Protein AF-A0A8B3H1T7-F1 (afdb_monomer_lite)

Secondary structure (DSSP, 8-state):
-B---B-TTSPBPPPB-------SS---HHHHHHHHHHTTPPPP---S-HHHHHHHTTTTT-TTSPPPPGGG----TT--SGGGTSPPHHHHHHHHHHHHHHHHHHT---HHHHHHHHHHH-HHHHHHHHHS-HHHHHHHHHHHHHHHT-

Structure (mmCIF, N/CA/C/O backbone):
data_AF-A0A8B3H1T7-F1
#
_entry.id   AF-A0A8B3H1T7-F1
#
loop_
_atom_site.group_PDB
_atom_site.id
_atom_site.type_symbol
_atom_site.label_atom_id
_atom_site.label_alt_id
_atom_site.label_comp_id
_atom_site.label_asym_id
_atom_site.label_entity_id
_atom_site.label_seq_id
_atom_site.pdbx_PDB_ins_code
_atom_site.Cartn_x
_atom_site.Cartn_y
_atom_site.Cartn_z
_atom_site.occupancy
_atom_site.B_iso_or_equiv
_atom_site.auth_seq_id
_atom_site.auth_comp_id
_atom_site.auth_asym_id
_atom_site.auth_atom_id
_atom_site.pdbx_PDB_model_num
ATOM 1 N N . MET A 1 1 ? 1.996 -5.441 -20.855 1.00 95.25 1 MET A N 1
ATOM 2 C CA . MET A 1 1 ? 2.335 -4.731 -22.115 1.00 95.25 1 MET A CA 1
ATOM 3 C C . MET A 1 1 ? 1.529 -3.445 -22.139 1.00 95.25 1 MET A C 1
ATOM 5 O O . MET A 1 1 ? 0.334 -3.532 -21.905 1.00 95.25 1 MET A O 1
ATOM 9 N N . HIS A 1 2 ? 2.151 -2.293 -22.397 1.00 97.06 2 HIS A N 1
ATOM 10 C CA . HIS A 1 2 ? 1.434 -1.033 -22.609 1.00 97.06 2 HIS A CA 1
ATOM 11 C C . HIS A 1 2 ? 1.210 -0.824 -24.097 1.00 97.06 2 HIS A 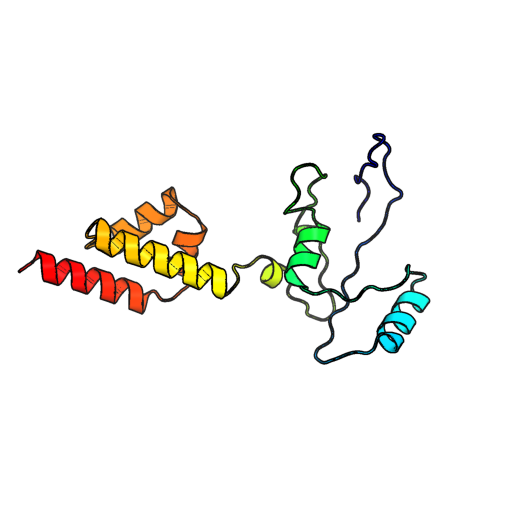C 1
ATOM 13 O O . HIS A 1 2 ? 2.160 -0.537 -24.821 1.00 97.06 2 HIS A O 1
ATOM 19 N N . ASP A 1 3 ? -0.025 -0.981 -24.554 1.00 97.19 3 ASP A N 1
ATOM 20 C CA . ASP A 1 3 ? -0.436 -0.867 -25.957 1.00 97.19 3 ASP A CA 1
ATOM 21 C C . ASP A 1 3 ? -1.684 0.010 -26.162 1.00 97.19 3 ASP A C 1
ATOM 23 O O . ASP A 1 3 ? -2.132 0.186 -27.292 1.00 97.19 3 ASP A O 1
ATOM 27 N N . LYS A 1 4 ? -2.219 0.596 -25.084 1.00 96.75 4 LYS A N 1
ATOM 28 C CA . LYS A 1 4 ? -3.428 1.440 -25.078 1.00 96.75 4 LYS A CA 1
ATOM 29 C C . LYS A 1 4 ? -3.171 2.861 -24.584 1.00 96.75 4 LYS A C 1
ATOM 31 O O . LYS A 1 4 ? -4.103 3.622 -24.337 1.00 96.75 4 LYS A O 1
ATOM 36 N N . ASP A 1 5 ? -1.906 3.223 -24.419 1.00 95.75 5 ASP A N 1
ATOM 37 C CA . ASP A 1 5 ? -1.524 4.565 -24.008 1.00 95.75 5 ASP A CA 1
ATOM 38 C C . ASP A 1 5 ? -1.767 5.555 -25.147 1.00 95.75 5 ASP A C 1
ATOM 40 O O . ASP A 1 5 ? -1.334 5.320 -26.274 1.00 95.75 5 ASP A O 1
ATOM 44 N N . ILE A 1 6 ? -2.393 6.689 -24.836 1.00 95.19 6 ILE A N 1
ATOM 45 C CA . ILE A 1 6 ? -2.741 7.723 -25.817 1.00 95.19 6 ILE A CA 1
ATOM 46 C C . ILE A 1 6 ? -1.837 8.951 -25.616 1.00 95.19 6 ILE A C 1
ATOM 48 O O . ILE A 1 6 ? -1.445 9.286 -24.488 1.00 95.19 6 ILE A O 1
ATOM 52 N N . THR A 1 7 ? -1.414 9.586 -26.706 1.00 90.88 7 THR A N 1
ATOM 53 C CA . THR A 1 7 ? -0.74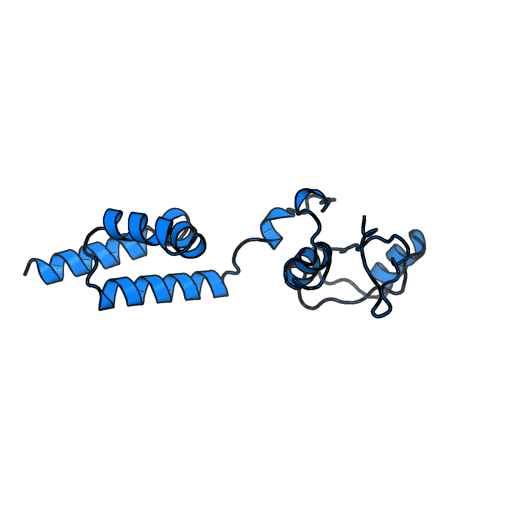0 10.891 -26.697 1.00 90.88 7 THR A CA 1
ATOM 54 C C . THR A 1 7 ? -1.745 12.012 -26.401 1.00 90.88 7 THR A C 1
ATOM 56 O O . THR A 1 7 ? -2.950 11.808 -26.528 1.00 90.88 7 THR A O 1
ATOM 59 N N . PRO A 1 8 ? -1.290 13.219 -26.022 1.00 89.81 8 PRO A N 1
ATOM 60 C CA . PRO A 1 8 ? -2.190 14.368 -25.875 1.00 89.81 8 PRO A CA 1
ATOM 61 C C . PRO A 1 8 ? -3.017 14.672 -27.135 1.00 89.81 8 PRO A C 1
ATOM 63 O O . PRO A 1 8 ? -4.140 15.150 -27.024 1.00 89.81 8 PRO A O 1
ATOM 66 N N . ASP A 1 9 ? -2.485 14.341 -28.313 1.00 92.44 9 ASP A N 1
ATOM 67 C CA . ASP A 1 9 ? -3.133 14.553 -29.611 1.00 92.44 9 ASP A CA 1
ATOM 68 C C . ASP A 1 9 ? -4.130 13.438 -29.990 1.00 92.44 9 ASP A C 1
ATOM 70 O O . ASP A 1 9 ? -4.745 13.487 -31.053 1.00 92.44 9 ASP A O 1
ATOM 74 N N . GLY A 1 10 ? -4.313 12.425 -29.133 1.00 91.12 10 GLY A N 1
ATOM 75 C CA . GLY A 1 10 ? -5.269 11.335 -29.349 1.00 91.12 10 GLY A CA 1
ATOM 76 C C . GLY A 1 10 ? -4.710 10.110 -30.083 1.00 91.12 10 GLY A C 1
ATOM 77 O O . GLY A 1 10 ? -5.460 9.173 -30.357 1.00 91.12 10 GLY A O 1
ATOM 78 N N . GLU A 1 11 ? -3.411 10.070 -30.385 1.00 94.00 11 GLU A N 1
ATOM 79 C CA . GLU A 1 11 ? -2.783 8.941 -31.084 1.00 94.00 11 GLU A CA 1
ATOM 80 C C . GLU A 1 11 ? -2.330 7.835 -30.121 1.00 94.00 11 GLU A C 1
ATOM 82 O O . GLU A 1 11 ? -1.873 8.099 -29.009 1.00 94.00 11 GLU A O 1
ATOM 87 N N . ILE A 1 12 ? -2.399 6.575 -30.559 1.00 94.50 12 ILE A N 1
ATOM 88 C CA . ILE A 1 12 ? -1.897 5.437 -29.777 1.00 94.50 12 ILE A CA 1
ATOM 89 C C . ILE A 1 12 ? -0.363 5.453 -29.780 1.00 94.50 12 ILE A C 1
ATOM 91 O O . ILE A 1 12 ? 0.280 5.470 -30.832 1.00 94.50 12 ILE A O 1
ATOM 95 N N . LYS A 1 13 ? 0.241 5.406 -28.592 1.00 95.56 13 LYS A N 1
ATOM 96 C CA . LYS A 1 13 ? 1.695 5.313 -28.428 1.00 95.56 13 LYS A CA 1
ATOM 97 C C . LYS A 1 13 ? 2.214 3.952 -28.879 1.00 95.56 13 LYS A C 1
ATOM 99 O O . LYS A 1 13 ? 1.543 2.930 -28.760 1.00 95.56 13 LYS A O 1
ATOM 104 N N . LYS A 1 14 ? 3.480 3.921 -29.307 1.00 95.19 14 LYS A N 1
ATOM 105 C CA . LYS A 1 14 ? 4.186 2.665 -29.586 1.00 95.19 14 LYS A CA 1
ATOM 106 C C . LYS A 1 14 ? 4.151 1.750 -28.358 1.00 95.19 14 LYS A C 1
ATOM 108 O O . LYS A 1 14 ? 4.439 2.191 -27.241 1.00 95.19 14 LYS A O 1
ATOM 113 N N . SER A 1 15 ? 3.858 0.473 -28.595 1.00 96.81 15 SER A N 1
ATOM 114 C CA . SER A 1 15 ? 3.797 -0.519 -27.531 1.00 96.81 15 SER A CA 1
ATOM 115 C C . SER A 1 15 ? 5.128 -0.629 -26.791 1.00 96.81 15 SER A C 1
ATOM 117 O O . SER A 1 15 ? 6.194 -0.686 -27.414 1.00 96.81 15 SER A O 1
ATOM 119 N N . HIS A 1 16 ? 5.072 -0.643 -25.464 1.00 95.19 16 HIS A N 1
ATOM 120 C CA . HIS A 1 16 ? 6.255 -0.643 -24.610 1.00 95.19 16 HIS A CA 1
ATOM 121 C C . HIS A 1 16 ? 5.990 -1.338 -23.272 1.00 95.19 16 HIS A C 1
ATOM 123 O O . HIS A 1 16 ? 4.875 -1.755 -22.960 1.00 95.19 16 HIS A O 1
ATOM 129 N N . TRP A 1 17 ? 7.059 -1.557 -22.513 1.00 95.50 17 TRP A N 1
ATOM 130 C CA . TRP A 1 17 ? 7.018 -2.217 -21.213 1.00 95.50 17 TRP A CA 1
ATOM 131 C C . TRP A 1 17 ? 7.592 -1.260 -20.175 1.00 95.50 17 TRP A C 1
ATOM 133 O O . TRP A 1 17 ? 8.596 -0.593 -20.430 1.00 95.50 17 TRP A O 1
ATOM 143 N N . HIS A 1 18 ? 6.979 -1.223 -18.997 1.00 95.44 18 HIS A N 1
ATOM 144 C CA . HIS A 1 18 ? 7.611 -0.672 -17.808 1.00 95.44 18 HIS A CA 1
ATOM 145 C C . HIS A 1 18 ? 8.274 -1.810 -17.036 1.00 95.44 18 HIS A C 1
ATOM 147 O O . HIS A 1 18 ? 7.675 -2.864 -16.838 1.00 95.44 18 HIS A O 1
ATOM 153 N N . ILE A 1 19 ? 9.525 -1.603 -16.627 1.00 95.12 19 ILE A N 1
ATOM 154 C CA . ILE A 1 19 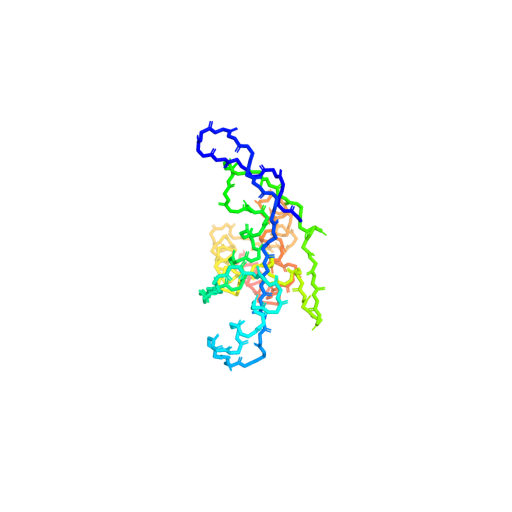? 10.315 -2.591 -15.891 1.00 95.12 19 ILE A CA 1
ATOM 155 C C . ILE A 1 19 ? 10.824 -1.923 -14.619 1.00 95.12 19 ILE A C 1
ATOM 157 O O . ILE A 1 19 ? 11.435 -0.856 -14.672 1.00 95.12 19 ILE A O 1
ATOM 161 N N . LEU A 1 20 ? 10.581 -2.569 -13.481 1.00 95.88 20 LEU A N 1
ATOM 162 C CA . LEU A 1 20 ? 11.132 -2.188 -12.188 1.00 95.88 20 LEU A CA 1
ATOM 163 C C . LEU A 1 20 ? 12.204 -3.201 -11.794 1.00 95.88 20 LEU A C 1
ATOM 165 O O . LEU A 1 20 ? 11.931 -4.394 -11.704 1.00 95.88 20 LEU A O 1
ATOM 169 N N . LEU A 1 21 ? 13.419 -2.715 -11.545 1.00 95.31 21 LEU A N 1
ATOM 170 C CA . LEU A 1 21 ? 14.513 -3.520 -11.012 1.00 95.31 21 LEU A CA 1
ATOM 171 C C . LEU A 1 21 ? 14.619 -3.280 -9.505 1.00 95.31 21 LEU A C 1
ATOM 173 O O . LEU A 1 21 ? 14.841 -2.149 -9.070 1.00 95.31 21 LEU A O 1
ATOM 177 N N . LEU A 1 22 ? 14.454 -4.346 -8.726 1.00 94.75 22 LEU A N 1
ATOM 178 C CA . LEU A 1 22 ? 14.593 -4.346 -7.272 1.00 94.75 22 LEU A CA 1
ATOM 179 C C . LEU A 1 22 ? 15.921 -5.001 -6.890 1.00 94.75 22 LEU A C 1
ATOM 181 O O . LEU A 1 22 ? 16.326 -5.993 -7.491 1.00 94.75 22 LEU A O 1
ATOM 185 N N . PHE A 1 23 ? 16.593 -4.428 -5.896 1.00 94.06 23 PHE A N 1
ATOM 186 C CA . PHE A 1 23 ? 17.852 -4.929 -5.356 1.00 94.06 23 PHE A CA 1
ATOM 187 C C . PHE A 1 23 ? 17.719 -5.011 -3.835 1.00 94.06 23 PHE A C 1
ATOM 189 O O . PHE A 1 23 ? 17.187 -4.083 -3.226 1.00 94.06 23 PHE A O 1
ATOM 196 N N . ASP A 1 24 ? 18.233 -6.080 -3.227 1.00 91.94 24 ASP A N 1
ATOM 197 C CA . ASP A 1 24 ? 18.162 -6.294 -1.770 1.00 91.94 24 ASP A CA 1
ATOM 198 C C . ASP A 1 24 ? 18.939 -5.240 -0.970 1.00 91.94 24 ASP A C 1
ATOM 200 O O . ASP A 1 24 ? 18.674 -4.998 0.206 1.00 91.94 24 ASP A O 1
ATOM 204 N N . GLY A 1 25 ? 19.915 -4.601 -1.615 1.00 92.62 25 GLY A N 1
ATOM 205 C CA . GLY A 1 25 ? 20.719 -3.541 -1.036 1.00 92.62 25 GLY A CA 1
ATOM 206 C C . GLY A 1 25 ? 20.956 -2.395 -2.013 1.00 92.62 25 GLY A C 1
ATOM 207 O O . GLY A 1 25 ? 20.522 -2.441 -3.169 1.00 92.62 25 GLY A O 1
ATOM 208 N N . PRO A 1 26 ? 21.674 -1.352 -1.565 1.00 93.75 26 PRO A N 1
ATOM 209 C CA . PRO A 1 26 ? 22.034 -0.231 -2.415 1.00 93.75 26 PRO A CA 1
ATOM 210 C C . PRO A 1 26 ? 22.730 -0.708 -3.691 1.00 93.75 26 PRO A C 1
ATOM 212 O O . PRO A 1 26 ? 23.684 -1.484 -3.651 1.00 93.75 26 PRO A O 1
ATOM 215 N N . THR A 1 27 ? 22.265 -0.211 -4.832 1.00 95.44 27 THR A N 1
ATOM 216 C CA . THR A 1 27 ? 22.879 -0.462 -6.137 1.00 95.44 27 THR A CA 1
ATOM 217 C C . THR A 1 27 ? 23.457 0.830 -6.702 1.00 95.44 27 THR A C 1
ATOM 219 O O . THR A 1 27 ? 23.192 1.926 -6.205 1.00 95.44 27 THR A O 1
ATOM 222 N N . THR A 1 28 ? 24.250 0.717 -7.763 1.00 95.88 28 THR A N 1
ATOM 223 C CA . THR A 1 28 ? 24.810 1.876 -8.463 1.00 95.88 28 THR A CA 1
ATOM 224 C C . THR A 1 28 ? 24.126 2.066 -9.807 1.00 95.88 28 THR A C 1
ATOM 226 O O . THR A 1 28 ? 23.728 1.098 -10.456 1.00 95.88 28 THR A O 1
ATOM 229 N N . TYR A 1 29 ? 24.069 3.312 -10.284 1.00 96.38 29 TYR A N 1
ATOM 230 C CA . TYR A 1 29 ? 23.581 3.606 -11.633 1.00 96.38 29 TYR A CA 1
ATOM 231 C C . TYR A 1 29 ? 24.311 2.780 -12.701 1.00 96.38 29 TYR A C 1
ATOM 233 O O . TYR A 1 29 ? 23.680 2.295 -13.630 1.00 96.38 29 TYR A O 1
ATOM 241 N N . LYS A 1 30 ? 25.624 2.553 -12.545 1.00 96.50 30 LYS A N 1
ATOM 242 C CA . LYS A 1 30 ? 26.418 1.744 -13.481 1.00 96.50 30 LYS A CA 1
ATOM 243 C C . LYS A 1 30 ? 25.907 0.303 -13.579 1.00 96.50 30 LYS A C 1
ATOM 245 O O . LYS A 1 30 ? 25.773 -0.197 -14.692 1.00 96.50 30 LYS A O 1
ATOM 250 N N . ASN A 1 31 ? 25.590 -0.335 -12.450 1.00 95.94 31 ASN A N 1
ATOM 251 C CA . ASN A 1 31 ? 25.059 -1.704 -12.434 1.00 95.94 31 ASN A CA 1
ATOM 252 C C . ASN A 1 31 ? 23.693 -1.775 -13.130 1.00 95.94 31 ASN A C 1
ATOM 254 O O . ASN A 1 31 ? 23.449 -2.653 -13.956 1.00 95.94 31 ASN A O 1
ATOM 258 N N . VAL A 1 32 ? 22.817 -0.810 -12.845 1.00 96.38 32 VAL A N 1
ATOM 259 C CA . VAL A 1 32 ? 21.499 -0.728 -13.487 1.00 96.38 32 VAL A CA 1
ATOM 260 C C . VAL A 1 32 ? 21.645 -0.456 -14.988 1.00 96.38 32 VAL A C 1
ATOM 262 O O . VAL A 1 32 ? 21.000 -1.116 -15.798 1.00 96.38 32 VAL A O 1
ATOM 265 N N . LYS A 1 33 ? 22.551 0.451 -15.375 1.00 96.31 33 LYS A N 1
ATOM 266 C CA . LYS A 1 33 ? 22.835 0.800 -16.772 1.00 96.31 33 LYS A CA 1
ATOM 267 C C . LYS A 1 33 ? 23.357 -0.391 -17.571 1.00 96.31 33 LYS A C 1
ATOM 269 O O . LYS A 1 33 ? 22.917 -0.595 -18.698 1.00 96.31 33 LYS A O 1
ATOM 274 N N . SER A 1 34 ? 24.234 -1.214 -16.987 1.00 96.25 34 SER A N 1
ATOM 275 C CA . SER A 1 34 ? 24.688 -2.434 -17.663 1.00 96.25 34 SER A CA 1
ATOM 276 C C . SER A 1 34 ? 23.542 -3.401 -17.951 1.00 96.25 34 SER A C 1
ATOM 278 O O . SER A 1 34 ? 23.538 -4.022 -19.005 1.00 96.25 34 SER A O 1
ATOM 280 N N . ILE A 1 35 ? 22.540 -3.490 -17.069 1.00 95.31 35 ILE A N 1
ATOM 281 C CA . ILE A 1 35 ? 21.354 -4.323 -17.302 1.00 95.31 35 ILE A CA 1
ATOM 282 C C . ILE A 1 35 ? 20.468 -3.702 -18.387 1.00 95.31 35 ILE A C 1
ATOM 284 O O . ILE A 1 35 ? 20.066 -4.407 -19.308 1.00 95.31 35 ILE A O 1
ATOM 288 N N . SER A 1 36 ? 20.193 -2.393 -18.323 1.00 94.62 36 SER A N 1
ATOM 289 C CA . SER A 1 36 ? 19.360 -1.722 -19.332 1.00 94.62 36 SER A CA 1
ATOM 290 C C . SER A 1 36 ? 19.957 -1.816 -20.738 1.00 94.62 36 SER A C 1
ATOM 292 O O . SER A 1 36 ? 19.214 -1.970 -21.704 1.00 94.62 36 SER A O 1
ATOM 294 N N . ASP A 1 37 ? 21.287 -1.779 -20.854 1.00 95.38 37 ASP A N 1
ATOM 295 C CA . ASP A 1 37 ? 21.980 -1.876 -22.144 1.00 95.38 37 ASP A CA 1
ATOM 296 C C . ASP A 1 37 ? 21.841 -3.262 -22.774 1.00 95.38 37 ASP A C 1
ATOM 298 O O . ASP A 1 37 ? 21.637 -3.363 -23.982 1.00 95.38 37 ASP A O 1
ATOM 302 N N . LEU A 1 38 ? 21.860 -4.328 -21.966 1.00 95.44 38 LEU A N 1
ATOM 303 C CA . LEU A 1 38 ? 21.675 -5.703 -22.448 1.00 95.44 38 LEU A CA 1
ATOM 304 C C . LEU A 1 38 ? 20.301 -5.931 -23.087 1.00 95.44 38 LEU A C 1
ATOM 306 O O . LEU A 1 38 ? 20.166 -6.783 -23.962 1.00 95.44 38 LEU A O 1
ATOM 310 N N . ILE A 1 39 ? 19.290 -5.174 -22.661 1.00 91.06 39 ILE A N 1
ATOM 311 C CA . ILE A 1 39 ? 17.913 -5.289 -23.157 1.00 91.06 39 ILE A CA 1
ATOM 312 C C . ILE A 1 39 ? 17.530 -4.158 -24.120 1.00 91.06 39 ILE A C 1
ATOM 314 O O . ILE A 1 39 ? 16.356 -4.019 -24.456 1.00 91.06 39 ILE A O 1
ATOM 318 N N . ASN A 1 40 ? 18.499 -3.347 -24.565 1.00 91.94 40 ASN A N 1
ATOM 319 C CA . ASN A 1 40 ? 18.273 -2.164 -25.404 1.00 91.94 40 ASN A CA 1
ATOM 320 C C . ASN A 1 40 ? 17.192 -1.217 -24.839 1.00 91.94 40 ASN A C 1
ATOM 322 O O . ASN A 1 40 ? 16.407 -0.624 -25.583 1.00 91.94 40 ASN A O 1
ATOM 326 N N . SER A 1 41 ? 17.131 -1.093 -23.512 1.00 92.88 41 SER A N 1
ATOM 327 C CA . SER A 1 41 ? 16.203 -0.199 -22.823 1.00 92.88 41 SER A CA 1
ATOM 328 C C . SER A 1 41 ? 16.689 1.255 -22.895 1.00 92.88 41 SER A C 1
ATOM 330 O O . SER A 1 41 ? 17.897 1.505 -22.917 1.00 92.88 41 SER A O 1
ATOM 332 N N . PRO A 1 42 ? 15.770 2.239 -22.842 1.00 92.44 42 PRO A N 1
ATOM 333 C CA . PRO A 1 42 ? 16.114 3.625 -22.546 1.00 92.44 42 PRO A CA 1
ATOM 334 C C . PRO A 1 42 ? 16.896 3.783 -21.232 1.00 92.44 42 PRO A C 1
ATOM 336 O O . PRO A 1 42 ? 16.972 2.863 -20.412 1.00 92.44 42 PRO A O 1
ATOM 339 N N . ILE A 1 43 ? 17.436 4.991 -21.030 1.00 94.56 43 ILE A N 1
ATOM 340 C CA . ILE A 1 43 ? 18.196 5.378 -19.834 1.00 94.56 43 ILE A CA 1
ATOM 341 C C . ILE A 1 43 ? 17.397 5.029 -18.563 1.00 94.56 43 ILE A C 1
ATOM 343 O O . ILE A 1 43 ? 16.270 5.510 -18.414 1.00 94.56 43 ILE A O 1
ATOM 347 N N . PRO A 1 44 ? 17.961 4.233 -17.635 1.00 95.56 44 PRO A N 1
ATOM 348 C CA . PRO A 1 44 ? 17.266 3.862 -16.414 1.00 95.56 44 PRO A CA 1
ATOM 349 C C . PRO A 1 44 ? 17.138 5.062 -15.473 1.00 95.56 44 PRO A C 1
ATOM 351 O O . PRO A 1 44 ? 18.028 5.910 -15.392 1.00 95.56 44 PRO A O 1
ATOM 354 N N . GLN A 1 45 ? 16.040 5.105 -14.722 1.00 95.12 45 GLN A N 1
ATOM 355 C CA . GLN A 1 45 ? 15.746 6.173 -13.769 1.00 95.12 45 GLN A CA 1
ATOM 356 C C . GLN A 1 45 ? 15.705 5.624 -12.344 1.00 95.12 45 GLN A C 1
ATOM 358 O O . GLN A 1 45 ? 15.120 4.572 -12.087 1.00 95.12 45 GLN A O 1
ATOM 363 N N . ALA A 1 46 ? 16.318 6.352 -11.409 1.00 94.62 46 ALA A N 1
ATOM 364 C CA . ALA A 1 46 ? 16.124 6.095 -9.990 1.00 94.62 46 ALA A CA 1
ATOM 365 C C . ALA A 1 46 ? 14.704 6.514 -9.591 1.00 94.62 46 ALA A C 1
ATOM 367 O O . ALA A 1 46 ? 14.220 7.562 -10.019 1.00 94.62 46 ALA A O 1
ATOM 368 N N . ILE A 1 47 ? 14.051 5.709 -8.758 1.00 93.62 47 ILE A N 1
ATOM 369 C CA . ILE A 1 47 ? 12.695 5.977 -8.281 1.00 93.62 47 ILE A CA 1
ATOM 370 C C . ILE A 1 47 ? 12.701 6.229 -6.777 1.00 93.62 47 ILE A C 1
ATOM 372 O O . ILE A 1 47 ? 13.491 5.642 -6.042 1.00 93.62 47 ILE A O 1
ATOM 376 N N . ALA A 1 48 ? 11.791 7.084 -6.317 1.00 91.12 48 ALA A N 1
ATOM 377 C CA . ALA A 1 48 ? 11.625 7.362 -4.892 1.00 91.12 48 ALA A CA 1
ATOM 378 C C . ALA A 1 48 ? 10.773 6.300 -4.174 1.00 91.12 48 ALA A C 1
ATOM 380 O O . ALA A 1 48 ? 10.929 6.089 -2.976 1.00 91.12 48 ALA A O 1
ATOM 381 N N . SER A 1 49 ? 9.855 5.643 -4.894 1.00 92.31 49 SER A N 1
ATOM 382 C CA . SER A 1 49 ? 8.907 4.683 -4.322 1.00 92.31 49 SER A CA 1
ATOM 383 C C . SER A 1 49 ? 8.614 3.550 -5.299 1.00 92.31 49 SER A C 1
ATOM 385 O O . SER A 1 49 ? 8.006 3.768 -6.348 1.00 92.31 49 SER A O 1
ATOM 387 N N . SER A 1 50 ? 9.011 2.329 -4.934 1.00 93.69 50 SER A N 1
ATOM 388 C CA . SER A 1 50 ? 8.668 1.104 -5.667 1.00 93.69 50 SER A CA 1
ATOM 389 C C . SER A 1 50 ? 7.156 0.897 -5.733 1.00 93.69 50 SER A C 1
ATOM 391 O O . SER A 1 50 ? 6.626 0.612 -6.802 1.00 93.69 50 SER A O 1
ATOM 393 N N . ARG A 1 51 ? 6.450 1.154 -4.625 1.00 94.00 51 ARG A N 1
ATOM 394 C CA . ARG A 1 51 ? 4.984 1.080 -4.541 1.00 94.00 51 ARG A CA 1
ATOM 395 C C . ARG A 1 51 ? 4.303 1.999 -5.552 1.00 94.00 51 ARG A C 1
ATOM 397 O O . ARG A 1 51 ? 3.447 1.558 -6.311 1.00 94.00 51 ARG A O 1
ATOM 404 N N . GLY A 1 52 ? 4.720 3.265 -5.583 1.00 93.12 52 GLY A N 1
ATOM 405 C CA . GLY A 1 52 ? 4.190 4.240 -6.535 1.00 93.12 52 GLY A CA 1
ATOM 406 C C . GLY A 1 52 ? 4.466 3.828 -7.979 1.00 93.12 52 GLY A C 1
ATOM 407 O O . GLY A 1 52 ? 3.586 3.941 -8.823 1.00 93.12 52 GLY A O 1
ATOM 408 N N . MET A 1 53 ? 5.654 3.277 -8.253 1.00 96.25 53 MET A N 1
ATOM 409 C CA . MET A 1 53 ? 6.003 2.808 -9.593 1.00 96.25 53 MET A CA 1
ATOM 410 C C . MET A 1 53 ? 5.145 1.614 -10.037 1.00 96.25 53 MET A C 1
ATOM 412 O O . MET A 1 53 ? 4.630 1.632 -11.148 1.00 96.25 53 MET A O 1
ATOM 416 N N . VAL A 1 54 ? 4.925 0.610 -9.184 1.00 96.56 54 VAL A N 1
ATOM 417 C CA . VAL A 1 54 ? 4.082 -0.555 -9.527 1.00 96.56 54 VAL A CA 1
ATOM 418 C C . VAL A 1 54 ? 2.627 -0.141 -9.779 1.00 96.56 54 VAL A C 1
ATOM 420 O O . VAL A 1 54 ? 2.025 -0.579 -10.755 1.00 96.56 54 VAL A O 1
ATOM 423 N N . ARG A 1 55 ? 2.069 0.771 -8.974 1.00 95.81 55 ARG A N 1
ATOM 424 C CA . ARG A 1 55 ? 0.730 1.343 -9.222 1.00 95.81 55 ARG A CA 1
ATOM 425 C C . ARG A 1 55 ? 0.679 2.157 -10.515 1.00 95.81 55 ARG A C 1
ATOM 427 O O . ARG A 1 55 ? -0.297 2.079 -11.260 1.00 95.81 55 ARG A O 1
ATOM 434 N N . TYR A 1 56 ? 1.749 2.897 -10.809 1.00 95.88 56 TYR A N 1
ATOM 435 C CA . TYR A 1 56 ? 1.892 3.648 -12.052 1.00 95.88 56 TYR A CA 1
ATOM 436 C C . TYR A 1 56 ? 1.900 2.735 -13.285 1.00 95.88 56 TYR A C 1
ATOM 438 O O . TYR A 1 56 ? 1.275 3.095 -14.280 1.00 95.88 56 TYR A O 1
ATOM 446 N N . MET A 1 57 ? 2.515 1.545 -13.216 1.00 97.00 57 MET A N 1
ATOM 447 C CA . MET A 1 57 ? 2.518 0.568 -14.320 1.00 97.00 57 MET A CA 1
ATOM 448 C C . MET A 1 57 ? 1.116 0.157 -14.772 1.00 97.00 57 MET A C 1
ATOM 450 O O . MET A 1 57 ? 0.951 -0.288 -15.894 1.00 97.00 57 MET A O 1
ATOM 454 N N . ILE A 1 58 ? 0.096 0.307 -13.931 1.00 97.25 58 ILE A N 1
ATOM 455 C CA . ILE A 1 58 ? -1.288 0.003 -14.314 1.00 97.25 58 ILE A CA 1
ATOM 456 C C . ILE A 1 58 ? -2.187 1.237 -14.360 1.00 97.25 58 ILE A C 1
ATOM 458 O O . ILE A 1 58 ? -3.398 1.112 -14.508 1.00 97.25 58 ILE A O 1
ATOM 462 N N . HIS A 1 59 ? -1.587 2.425 -14.256 1.00 96.62 59 HIS A N 1
ATOM 463 C CA . HIS A 1 59 ? -2.261 3.723 -14.218 1.00 96.62 59 HIS A CA 1
ATOM 464 C C . HIS A 1 59 ? -3.302 3.892 -13.104 1.00 96.62 59 HIS A C 1
ATOM 466 O O . HIS A 1 59 ? -4.120 4.806 -13.179 1.00 96.62 59 HIS A O 1
ATOM 472 N N . MET A 1 60 ? -3.203 3.095 -12.038 1.00 93.88 60 MET A N 1
ATOM 473 C CA . MET A 1 60 ? -4.182 3.024 -10.945 1.00 93.88 60 MET A CA 1
ATOM 474 C C . MET A 1 60 ? -4.539 4.386 -10.336 1.00 93.88 60 MET A C 1
ATOM 476 O O . MET A 1 60 ? -5.675 4.611 -9.938 1.00 93.88 60 MET A O 1
ATOM 480 N N . ASP A 1 61 ? -3.561 5.288 -10.259 1.00 91.69 61 ASP A N 1
ATOM 481 C CA . ASP A 1 61 ? -3.701 6.604 -9.625 1.00 91.69 61 ASP A CA 1
ATOM 482 C C . ASP A 1 61 ? -4.029 7.737 -10.615 1.00 91.69 61 ASP A C 1
ATOM 484 O O . ASP A 1 61 ? -4.073 8.903 -10.225 1.00 91.69 61 ASP A O 1
ATOM 488 N N . ASN A 1 62 ? -4.225 7.432 -11.902 1.00 93.06 62 ASN A N 1
ATOM 489 C CA . ASN A 1 62 ? -4.562 8.419 -12.928 1.00 93.06 62 ASN A CA 1
ATOM 490 C C . ASN A 1 62 ? -5.791 7.966 -13.742 1.00 93.06 62 ASN A C 1
ATOM 492 O O . ASN A 1 62 ? -5.625 7.228 -14.716 1.00 93.06 62 ASN A O 1
ATOM 496 N N . PRO A 1 63 ? -7.003 8.438 -13.392 1.00 92.44 63 PRO A N 1
ATOM 497 C CA . PRO A 1 63 ? -8.248 7.987 -14.012 1.00 92.44 63 PRO A CA 1
ATOM 498 C C . PRO A 1 63 ? -8.413 8.429 -15.474 1.00 92.44 63 PRO A C 1
ATOM 500 O O . PRO A 1 63 ? -9.234 7.860 -16.186 1.00 92.44 63 PRO A O 1
ATOM 503 N N . GLU A 1 64 ? -7.644 9.417 -15.940 1.00 92.56 64 GLU A N 1
ATOM 504 C CA . GLU A 1 64 ? -7.693 9.887 -17.332 1.00 92.56 64 GLU A CA 1
ATOM 505 C C . GLU A 1 64 ? -6.965 8.937 -18.294 1.00 92.56 64 GLU A C 1
ATOM 507 O O . GLU A 1 64 ? -7.172 8.986 -19.507 1.00 92.56 64 GLU A O 1
ATOM 512 N N . LYS A 1 65 ? -6.095 8.065 -17.771 1.00 94.31 65 LYS A N 1
ATOM 513 C CA . LYS A 1 65 ? -5.359 7.078 -18.563 1.00 94.31 65 LYS A CA 1
ATOM 514 C C . LYS A 1 65 ? -6.074 5.731 -18.583 1.00 94.31 65 LYS A C 1
ATOM 516 O O . LYS A 1 65 ? -6.778 5.360 -17.645 1.00 94.31 65 LYS A O 1
ATOM 521 N N . TYR A 1 66 ? -5.807 4.950 -19.630 1.00 95.94 66 TYR A N 1
ATOM 522 C CA . TYR A 1 66 ? -6.264 3.566 -19.709 1.00 95.94 66 TYR A CA 1
ATOM 523 C C . TYR A 1 66 ? -5.758 2.749 -18.508 1.00 95.94 66 TYR A C 1
ATOM 525 O O . TYR A 1 66 ? -4.553 2.713 -18.256 1.00 95.94 66 TYR A O 1
ATOM 533 N N . GLN A 1 67 ? -6.676 2.087 -17.800 1.00 97.38 67 GLN A N 1
ATOM 534 C CA . GLN A 1 67 ? -6.384 1.270 -16.621 1.00 97.38 67 GLN A CA 1
ATOM 535 C C . GLN A 1 67 ? -6.024 -0.161 -17.038 1.00 97.38 67 GLN A C 1
ATOM 537 O O . GLN A 1 67 ? -6.845 -0.864 -17.632 1.00 97.38 67 GLN A O 1
ATOM 542 N N . TYR A 1 68 ? -4.805 -0.601 -16.725 1.00 97.81 68 TYR A N 1
ATOM 543 C CA . TYR A 1 68 ? -4.373 -1.983 -16.974 1.00 97.81 68 TYR A CA 1
ATOM 544 C C . TYR A 1 68 ? -4.704 -2.884 -15.777 1.00 97.81 68 TYR A C 1
ATOM 546 O O . TYR A 1 68 ? -4.940 -2.404 -14.666 1.00 97.81 68 TYR A O 1
ATOM 554 N N . ALA A 1 69 ? -4.751 -4.201 -15.985 1.00 96.38 69 ALA A N 1
ATOM 555 C CA . ALA A 1 69 ? -5.098 -5.121 -14.911 1.00 96.38 69 ALA A CA 1
ATOM 556 C C . ALA A 1 69 ? -3.889 -5.387 -14.004 1.00 96.38 69 ALA A C 1
ATOM 558 O O . ALA A 1 69 ? -2.766 -5.551 -14.475 1.00 96.38 69 ALA A O 1
ATOM 559 N N . LYS A 1 70 ? -4.122 -5.528 -12.691 1.00 95.50 70 LYS A N 1
ATOM 560 C CA . LYS A 1 70 ? -3.083 -5.967 -11.738 1.00 95.50 70 LYS A CA 1
ATOM 561 C C . LYS A 1 70 ? -2.444 -7.299 -12.152 1.00 95.50 70 LYS A C 1
ATOM 563 O O . LYS A 1 70 ? -1.236 -7.453 -12.033 1.00 95.50 70 LYS A O 1
ATOM 568 N N . ALA A 1 71 ? -3.251 -8.221 -12.684 1.00 95.38 71 ALA A N 1
ATOM 569 C CA . ALA A 1 71 ? -2.807 -9.533 -13.154 1.00 95.38 71 ALA A CA 1
ATOM 570 C C . ALA A 1 71 ? -1.835 -9.471 -14.350 1.00 95.38 71 ALA A C 1
ATOM 572 O O . ALA A 1 71 ? -1.153 -10.455 -14.624 1.00 95.38 71 ALA A O 1
ATOM 573 N N . ASP A 1 72 ? -1.746 -8.327 -15.041 1.00 96.00 72 ASP A N 1
ATOM 574 C CA . ASP A 1 72 ? -0.796 -8.127 -16.140 1.00 96.00 72 ASP A CA 1
ATOM 575 C C . ASP A 1 72 ? 0.619 -7.789 -15.635 1.00 96.00 72 ASP A C 1
ATOM 577 O O . ASP A 1 72 ? 1.569 -7.758 -16.426 1.00 96.00 72 ASP A O 1
ATOM 581 N N . ILE A 1 73 ? 0.781 -7.521 -14.333 1.00 96.94 73 ILE A N 1
ATOM 582 C CA . ILE A 1 73 ? 2.086 -7.304 -13.711 1.00 96.94 73 ILE A CA 1
ATOM 583 C C . ILE A 1 73 ? 2.706 -8.657 -13.380 1.00 96.94 73 ILE A C 1
ATOM 585 O O . ILE A 1 73 ? 2.170 -9.442 -12.602 1.00 96.94 73 ILE A O 1
ATOM 589 N N . ILE A 1 74 ? 3.886 -8.901 -13.942 1.00 96.38 74 ILE A N 1
ATOM 590 C CA . ILE A 1 74 ? 4.605 -10.160 -13.768 1.00 96.38 74 ILE A CA 1
ATOM 591 C C . ILE A 1 74 ? 5.750 -9.947 -12.777 1.00 96.38 74 ILE A C 1
ATOM 593 O O . ILE A 1 74 ? 6.714 -9.233 -13.059 1.00 96.38 74 ILE A O 1
ATOM 597 N N . GLY A 1 75 ? 5.639 -10.583 -11.611 1.00 95.75 75 GLY A N 1
ATOM 598 C CA . GLY A 1 75 ? 6.714 -10.665 -10.627 1.00 95.75 75 GLY A CA 1
ATOM 599 C C . GLY A 1 75 ? 7.772 -11.688 -11.044 1.00 95.75 75 GLY A C 1
ATOM 600 O O . GLY A 1 75 ? 7.456 -12.811 -11.433 1.00 95.75 75 GLY A O 1
ATOM 601 N N . HIS A 1 76 ? 9.045 -11.314 -10.933 1.00 95.19 76 HIS A N 1
ATOM 602 C CA . HIS A 1 76 ? 10.184 -12.206 -11.154 1.00 95.19 76 HIS A CA 1
ATOM 603 C C . HIS A 1 76 ? 11.080 -12.242 -9.914 1.00 95.19 76 HIS A C 1
ATOM 605 O O . HIS A 1 76 ? 11.017 -11.351 -9.071 1.00 95.19 76 HIS A O 1
ATOM 611 N N . GLY A 1 77 ? 11.921 -13.276 -9.796 1.00 93.19 77 GLY A N 1
ATOM 612 C CA . GLY A 1 77 ? 12.924 -13.356 -8.726 1.00 93.19 77 GLY A CA 1
ATOM 613 C C . GLY A 1 77 ? 12.344 -13.386 -7.307 1.00 93.19 77 GLY A C 1
ATOM 614 O O . GLY A 1 77 ? 13.020 -12.967 -6.378 1.00 93.19 77 GLY A O 1
ATOM 615 N N . GLY A 1 78 ? 11.098 -13.845 -7.143 1.00 92.50 78 GLY A N 1
ATOM 616 C CA . GLY A 1 78 ? 10.411 -13.872 -5.848 1.00 92.50 78 GLY A CA 1
ATOM 617 C C . GLY A 1 78 ? 9.737 -12.557 -5.445 1.00 92.50 78 GLY A C 1
ATOM 618 O O . GLY A 1 78 ? 9.287 -12.450 -4.310 1.00 92.50 78 GLY A O 1
ATOM 619 N N . ALA A 1 79 ? 9.650 -11.565 -6.340 1.00 93.88 79 ALA A N 1
ATOM 620 C CA . ALA A 1 79 ? 8.916 -10.333 -6.067 1.00 93.88 79 ALA A CA 1
ATOM 621 C C . ALA A 1 79 ? 7.421 -10.614 -5.831 1.00 93.88 79 ALA A C 1
ATOM 623 O O . ALA A 1 79 ? 6.725 -11.090 -6.730 1.00 93.88 79 ALA A O 1
ATOM 624 N N . ASP A 1 80 ? 6.938 -10.270 -4.637 1.00 94.19 80 ASP A N 1
ATOM 625 C CA . ASP A 1 80 ? 5.522 -10.311 -4.282 1.00 94.19 80 ASP A CA 1
ATOM 626 C C . ASP A 1 80 ? 4.819 -9.045 -4.789 1.00 94.19 80 ASP A C 1
ATOM 628 O O . ASP A 1 80 ? 4.942 -7.963 -4.208 1.00 94.19 80 ASP A O 1
ATOM 632 N N . VAL A 1 81 ? 4.115 -9.176 -5.913 1.00 94.00 81 VAL A N 1
ATOM 633 C CA . VAL A 1 81 ? 3.421 -8.066 -6.576 1.00 94.00 81 VAL A CA 1
ATOM 634 C C . VAL A 1 81 ? 2.280 -7.511 -5.717 1.00 94.00 81 VAL A C 1
ATOM 636 O O . VAL A 1 81 ? 2.085 -6.292 -5.684 1.00 94.00 81 VAL A O 1
ATOM 639 N N . ASP A 1 82 ? 1.560 -8.367 -4.993 1.00 92.12 82 ASP A N 1
ATOM 640 C CA . ASP A 1 82 ? 0.381 -7.960 -4.224 1.00 92.12 82 ASP A CA 1
ATOM 641 C C . ASP A 1 82 ? 0.761 -7.041 -3.059 1.00 92.12 82 ASP A C 1
ATOM 643 O O . ASP A 1 82 ? 0.073 -6.048 -2.795 1.00 92.12 82 ASP A O 1
ATOM 647 N N . SER A 1 83 ? 1.940 -7.263 -2.471 1.00 91.88 83 SER A N 1
ATOM 648 C CA . SER A 1 83 ? 2.500 -6.419 -1.408 1.00 91.88 83 SER A CA 1
ATOM 649 C C . SER A 1 83 ? 2.648 -4.936 -1.788 1.00 91.88 83 SER A C 1
ATOM 651 O O . SER A 1 83 ? 2.672 -4.066 -0.910 1.00 91.88 83 SER A O 1
ATOM 653 N N . PHE A 1 84 ? 2.725 -4.594 -3.083 1.00 92.50 84 PHE A N 1
ATOM 654 C CA . PHE A 1 84 ? 2.787 -3.202 -3.553 1.00 92.50 84 PHE A CA 1
ATOM 655 C C . PHE A 1 84 ? 1.413 -2.522 -3.609 1.00 92.50 84 PHE A C 1
ATOM 657 O O . PHE A 1 84 ? 1.336 -1.301 -3.766 1.00 92.50 84 PHE A O 1
ATOM 664 N N . PHE A 1 85 ? 0.326 -3.271 -3.454 1.00 90.56 85 PHE A N 1
ATOM 665 C CA . PHE A 1 85 ? -1.032 -2.731 -3.452 1.00 90.56 85 PHE A CA 1
ATOM 666 C C . PHE A 1 85 ? -1.637 -2.605 -2.059 1.00 90.56 85 PHE A C 1
ATOM 668 O O . PHE A 1 85 ? -2.612 -1.873 -1.911 1.00 90.56 85 PHE A O 1
ATOM 675 N N . GLU A 1 86 ? -1.047 -3.243 -1.049 1.00 88.31 86 GLU A N 1
ATOM 676 C CA . GLU A 1 86 ? -1.524 -3.156 0.333 1.00 88.31 86 GLU A CA 1
ATOM 677 C C . GLU A 1 86 ? -1.473 -1.716 0.878 1.00 88.31 86 GLU A C 1
ATOM 679 O O . GLU A 1 86 ? -0.729 -0.852 0.383 1.00 88.31 86 GLU A O 1
ATOM 684 N N . MET A 1 87 ? -2.208 -1.455 1.957 1.00 85.94 87 MET A N 1
ATOM 685 C CA . MET A 1 87 ? -2.077 -0.200 2.690 1.00 85.94 87 MET A CA 1
ATOM 686 C C . MET A 1 87 ? -0.674 -0.044 3.282 1.00 85.94 87 MET A C 1
ATOM 688 O O . MET A 1 87 ? -0.102 -0.956 3.885 1.00 85.94 87 MET A O 1
ATOM 692 N N . THR A 1 88 ? -0.125 1.167 3.178 1.00 87.19 88 THR A N 1
ATOM 693 C CA . THR A 1 88 ? 1.104 1.500 3.903 1.00 87.19 88 THR A CA 1
ATOM 694 C C . THR A 1 88 ? 0.850 1.470 5.409 1.00 87.19 88 THR A C 1
ATOM 696 O O . THR A 1 88 ? -0.263 1.716 5.877 1.00 87.19 88 THR A O 1
ATOM 699 N N . THR A 1 89 ? 1.902 1.241 6.196 1.00 88.69 89 THR A N 1
ATOM 700 C CA . THR A 1 89 ? 1.813 1.316 7.661 1.00 88.69 89 THR A CA 1
ATOM 701 C C . THR A 1 89 ? 1.267 2.659 8.141 1.00 88.69 89 THR A C 1
ATOM 703 O O . THR A 1 89 ? 0.453 2.692 9.058 1.00 88.69 89 THR A O 1
ATOM 706 N N . THR A 1 90 ? 1.661 3.760 7.498 1.00 89.12 90 THR A N 1
ATOM 707 C CA . THR A 1 90 ? 1.165 5.100 7.831 1.00 89.12 90 THR A CA 1
ATOM 708 C C . THR A 1 90 ? -0.335 5.230 7.576 1.00 89.12 90 THR A C 1
ATOM 710 O O . THR A 1 90 ? -1.049 5.703 8.458 1.00 89.12 90 THR A O 1
ATOM 713 N N . ASN A 1 91 ? -0.827 4.763 6.423 1.00 90.56 91 ASN A N 1
ATOM 714 C CA . ASN A 1 91 ? -2.258 4.805 6.103 1.00 90.56 91 ASN A CA 1
ATOM 715 C C . ASN A 1 91 ? -3.060 3.939 7.074 1.00 90.56 91 ASN A C 1
ATOM 717 O O . ASN A 1 91 ? -4.044 4.403 7.636 1.00 90.56 91 ASN A O 1
ATOM 721 N N . ARG A 1 92 ? -2.582 2.726 7.366 1.00 94.38 92 ARG A N 1
ATOM 722 C CA . ARG A 1 92 ? -3.207 1.835 8.348 1.00 94.38 92 ARG A CA 1
ATOM 723 C C . ARG A 1 92 ? -3.295 2.463 9.742 1.00 94.38 92 ARG A C 1
ATOM 725 O O . ARG A 1 92 ? -4.308 2.320 10.418 1.00 94.38 92 ARG A O 1
ATOM 732 N N . ILE A 1 93 ? -2.251 3.170 10.183 1.00 95.00 93 ILE A N 1
ATOM 733 C CA . ILE A 1 93 ? -2.281 3.913 11.453 1.00 95.00 93 ILE A CA 1
ATOM 734 C C . ILE A 1 93 ? -3.327 5.028 11.406 1.00 95.00 93 ILE 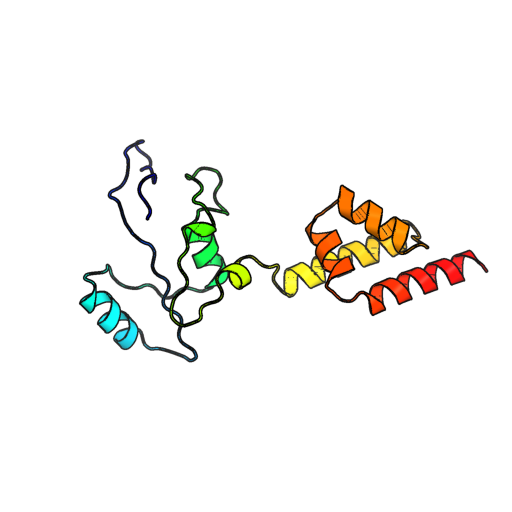A C 1
ATOM 736 O O . ILE A 1 93 ? -3.997 5.261 12.410 1.00 95.00 93 ILE A O 1
ATOM 740 N N . GLN A 1 94 ? -3.464 5.723 10.277 1.00 96.69 94 GLN A N 1
ATOM 741 C CA . GLN A 1 94 ? -4.475 6.765 10.132 1.00 96.69 94 GLN A CA 1
ATOM 742 C C . GLN A 1 94 ? -5.888 6.179 10.220 1.00 96.69 94 GLN A C 1
ATOM 744 O O . GLN A 1 94 ? -6.664 6.631 11.054 1.00 96.69 94 GLN A O 1
ATOM 749 N N . VAL A 1 95 ? -6.168 5.100 9.488 1.00 96.50 95 VAL A N 1
ATOM 750 C CA . VAL A 1 95 ? -7.449 4.380 9.562 1.00 96.50 95 VAL A CA 1
ATOM 751 C C . VAL A 1 95 ? -7.739 3.907 10.991 1.00 96.50 95 VAL A C 1
ATOM 753 O O . VAL A 1 95 ? -8.837 4.108 11.501 1.00 96.50 95 VAL A O 1
ATOM 756 N N . LEU A 1 96 ? -6.744 3.358 11.699 1.00 97.00 96 LEU A N 1
ATOM 757 C CA . LEU A 1 96 ? -6.906 2.960 13.102 1.00 97.00 96 LEU A CA 1
ATOM 758 C C . LEU A 1 96 ? -7.270 4.143 14.016 1.00 97.00 96 LEU A C 1
ATOM 760 O O . LEU A 1 96 ? -8.084 3.985 14.931 1.00 97.00 96 LEU A O 1
ATOM 764 N N . LYS A 1 97 ? -6.671 5.322 13.802 1.00 97.62 97 LYS A N 1
ATOM 765 C CA . LYS A 1 97 ? -7.027 6.539 14.549 1.00 97.62 97 LYS A CA 1
ATOM 766 C C . LYS A 1 97 ? -8.460 6.958 14.254 1.00 97.62 97 LYS A C 1
ATOM 768 O O . LYS A 1 97 ? -9.178 7.284 15.195 1.00 97.62 97 LYS A O 1
ATOM 773 N N . ASP A 1 98 ? -8.871 6.901 12.993 1.00 97.81 98 ASP A N 1
ATOM 774 C CA . ASP A 1 98 ? -10.218 7.279 12.571 1.00 97.81 98 ASP A CA 1
ATOM 775 C C . ASP A 1 98 ? -11.266 6.345 13.201 1.00 97.81 98 ASP A C 1
ATOM 777 O O . ASP A 1 98 ? -12.215 6.822 13.824 1.00 97.81 98 ASP A O 1
ATOM 781 N N . ILE A 1 99 ? -11.028 5.025 13.184 1.00 97.44 99 ILE A N 1
ATOM 782 C CA . ILE A 1 99 ? -11.856 4.033 13.895 1.00 97.44 99 ILE A CA 1
ATOM 783 C C . ILE A 1 99 ? -11.908 4.344 15.399 1.00 97.44 99 ILE A C 1
ATOM 785 O O . ILE A 1 99 ? -12.973 4.320 16.015 1.00 97.44 99 ILE A O 1
ATOM 789 N N . THR A 1 100 ? -10.761 4.650 16.011 1.00 97.62 100 THR A N 1
ATOM 790 C CA . THR A 1 100 ? -10.675 4.943 17.453 1.00 97.62 100 THR A CA 1
ATOM 791 C C . THR A 1 100 ? -11.487 6.184 17.832 1.00 97.62 100 THR A C 1
ATOM 793 O O . THR A 1 100 ? -12.177 6.184 18.855 1.00 97.62 100 THR A O 1
ATOM 796 N N . LEU A 1 101 ? -11.417 7.242 17.021 1.00 98.06 101 LEU A N 1
ATOM 797 C CA . LEU A 1 101 ? -12.195 8.464 17.220 1.00 98.06 101 LEU A CA 1
ATOM 798 C C . LEU A 1 101 ? -13.687 8.203 17.032 1.00 98.06 101 LEU A C 1
ATOM 800 O O . LEU A 1 101 ? -14.473 8.615 17.882 1.00 98.06 101 LEU A O 1
ATOM 804 N N . PHE A 1 102 ? -14.062 7.434 16.012 1.00 97.75 102 PHE A N 1
ATOM 805 C CA . PHE A 1 102 ? -15.447 7.036 15.790 1.00 97.75 102 PHE A CA 1
ATOM 806 C C . PHE A 1 102 ? -16.026 6.277 16.986 1.00 97.75 102 PHE A C 1
ATOM 808 O O . PHE A 1 102 ? -17.090 6.651 17.479 1.00 97.75 102 PHE A O 1
ATOM 815 N N . VAL A 1 103 ? -15.313 5.275 17.518 1.00 97.19 103 VAL A N 1
ATOM 816 C CA . VAL A 1 103 ? -15.744 4.527 18.716 1.00 97.19 103 VAL A CA 1
ATOM 817 C C . VAL A 1 103 ? -15.965 5.464 19.903 1.00 97.19 103 VAL A C 1
ATOM 819 O O . VAL A 1 103 ? -16.970 5.339 20.601 1.00 97.19 103 VAL A O 1
ATOM 822 N N . LYS A 1 104 ? -15.057 6.423 20.117 1.00 95.69 104 LYS A N 1
ATOM 823 C CA . LYS A 1 104 ? -15.163 7.417 21.194 1.00 95.69 104 LYS A CA 1
ATOM 824 C C . LYS A 1 104 ? -16.370 8.345 21.011 1.00 95.69 104 LYS A C 1
ATOM 826 O O . LYS A 1 104 ? -17.036 8.658 21.990 1.00 95.69 104 LYS A O 1
ATOM 831 N N . GLU A 1 105 ? -16.610 8.834 19.799 1.00 96.62 105 GLU A N 1
ATOM 832 C CA . GLU A 1 105 ? -17.645 9.838 19.507 1.00 96.62 105 GLU A CA 1
ATOM 833 C C . GLU A 1 105 ? -19.054 9.244 19.478 1.00 96.62 105 GLU A C 1
ATOM 835 O O . GLU A 1 105 ? -20.010 9.886 19.908 1.00 96.62 105 GLU A O 1
ATOM 840 N N . THR A 1 106 ? -19.179 8.007 19.003 1.00 96.00 106 THR A N 1
ATOM 841 C CA . THR A 1 106 ? -20.466 7.308 18.864 1.00 96.00 106 THR A CA 1
ATOM 842 C C . THR A 1 106 ? -20.758 6.351 20.019 1.00 96.00 106 THR A C 1
ATOM 844 O O . THR A 1 106 ? -21.852 5.794 20.093 1.00 96.00 106 THR A O 1
ATOM 847 N N . HIS A 1 107 ? -19.806 6.185 20.944 1.00 95.19 107 HIS A N 1
ATOM 848 C CA . HIS A 1 107 ? -19.879 5.255 22.071 1.00 95.19 107 HIS A CA 1
ATOM 849 C C . HIS A 1 107 ? -20.252 3.836 21.635 1.00 95.19 107 HIS A C 1
ATOM 851 O O . HIS A 1 107 ? -21.185 3.225 22.165 1.00 95.19 107 HIS A O 1
ATOM 857 N N . VAL A 1 108 ? -19.519 3.307 20.655 1.00 96.19 108 VAL A N 1
ATOM 858 C CA . VAL A 1 108 ? -19.682 1.914 20.231 1.00 96.19 108 VAL A CA 1
ATOM 859 C C . VAL A 1 108 ? -19.294 0.992 21.381 1.00 96.19 108 VAL A C 1
ATOM 861 O O . VAL A 1 108 ? -18.170 1.024 21.877 1.00 96.19 108 VAL A O 1
ATOM 864 N N . THR A 1 109 ? -20.234 0.141 21.784 1.00 96.12 109 THR A N 1
ATOM 865 C CA . THR A 1 109 ? -20.069 -0.808 22.896 1.00 96.12 109 THR A CA 1
ATOM 866 C C . THR A 1 109 ? -20.116 -2.273 22.449 1.00 96.12 109 THR A C 1
ATOM 868 O O . THR A 1 109 ? -20.227 -3.162 23.287 1.00 96.12 109 THR A O 1
ATOM 871 N N . SER A 1 110 ? -20.077 -2.533 21.140 1.00 94.38 110 SER A N 1
ATOM 872 C CA . SER A 1 110 ? -20.155 -3.868 20.534 1.00 94.38 110 SER A CA 1
ATOM 873 C C . SER A 1 110 ? -19.169 -3.960 19.371 1.00 94.38 110 SER A C 1
ATOM 875 O O . SER A 1 110 ? -19.213 -3.153 18.442 1.00 94.38 110 SER A O 1
ATOM 877 N N . PHE A 1 111 ? -18.268 -4.948 19.413 1.00 94.38 111 PHE A N 1
ATOM 878 C CA . PHE A 1 111 ? -17.333 -5.189 18.308 1.00 94.38 111 PHE A CA 1
ATOM 879 C C . PHE A 1 111 ? -18.063 -5.658 17.044 1.00 94.38 111 PHE A C 1
ATOM 881 O O . PHE A 1 111 ? -17.642 -5.328 15.937 1.00 94.38 111 PHE A O 1
ATOM 888 N N . ALA A 1 112 ? -19.184 -6.370 17.198 1.00 95.06 112 ALA A N 1
ATOM 889 C CA . ALA A 1 112 ? -20.022 -6.769 16.072 1.00 95.06 112 ALA A CA 1
ATOM 890 C C . ALA A 1 112 ? -20.600 -5.540 15.356 1.00 95.06 112 ALA A C 1
ATOM 892 O O . ALA A 1 112 ? -20.483 -5.442 14.138 1.00 95.06 112 ALA A O 1
ATOM 893 N N . ASP A 1 113 ? -21.122 -4.568 16.109 1.00 95.38 113 ASP A N 1
ATOM 894 C CA . ASP A 1 113 ? -21.709 -3.347 15.543 1.00 95.38 113 ASP A CA 1
ATOM 895 C C . ASP A 1 113 ? -20.648 -2.540 14.783 1.00 95.38 113 ASP A C 1
ATOM 897 O O . ASP A 1 113 ? -20.899 -2.088 13.667 1.00 95.38 113 ASP A O 1
ATOM 901 N N . LEU A 1 114 ? -19.434 -2.425 15.344 1.00 96.19 114 LEU A N 1
ATOM 902 C CA . LEU A 1 114 ? -18.310 -1.780 14.658 1.00 96.19 114 LEU A CA 1
ATOM 903 C C . LEU A 1 114 ? -17.925 -2.511 13.368 1.00 96.19 114 LEU A C 1
ATOM 905 O O . LEU A 1 114 ? -17.627 -1.873 12.362 1.00 96.19 114 LEU A O 1
ATOM 909 N N . THR A 1 115 ? -17.923 -3.845 13.404 1.00 95.44 115 THR A N 1
ATOM 910 C CA . THR A 1 115 ? -17.553 -4.683 12.258 1.00 95.44 115 THR A CA 1
ATOM 911 C C . THR A 1 115 ? -18.565 -4.537 11.127 1.00 95.44 115 THR A C 1
ATOM 913 O O . THR A 1 115 ? -18.167 -4.318 9.987 1.00 95.44 115 THR A O 1
ATOM 916 N N . TYR A 1 116 ? -19.865 -4.611 11.424 1.00 96.44 116 TYR A N 1
ATOM 917 C CA . TYR A 1 116 ? -20.910 -4.443 10.411 1.00 96.44 116 TYR A CA 1
ATOM 918 C C . TYR A 1 116 ? -20.920 -3.034 9.831 1.00 96.44 116 TYR A C 1
ATOM 920 O O . TYR A 1 116 ? -21.003 -2.885 8.615 1.00 96.44 116 TYR A O 1
ATOM 928 N N . TYR A 1 117 ? -20.734 -2.016 10.674 1.00 96.69 117 TYR A N 1
ATOM 929 C CA . TYR A 1 117 ? -20.570 -0.648 10.197 1.00 96.69 117 TYR A CA 1
ATOM 930 C C . TYR A 1 117 ? -19.379 -0.522 9.236 1.00 96.69 117 TYR A C 1
ATOM 932 O O . TYR A 1 117 ? -19.504 0.072 8.170 1.00 96.69 117 TYR A O 1
ATOM 940 N N . ALA A 1 118 ? -18.227 -1.103 9.580 1.00 96.06 118 ALA A N 1
ATOM 941 C CA . ALA A 1 118 ? -17.035 -1.015 8.744 1.00 96.06 118 ALA A CA 1
ATOM 942 C C . ALA A 1 118 ? -17.208 -1.684 7.374 1.00 96.06 118 ALA A C 1
ATOM 944 O O . ALA A 1 118 ? -16.746 -1.118 6.388 1.00 96.06 118 ALA A O 1
ATOM 945 N N . ILE A 1 119 ? -17.907 -2.825 7.300 1.00 95.56 119 ILE A N 1
ATOM 946 C CA . ILE A 1 119 ? -18.221 -3.503 6.028 1.00 95.56 119 ILE A CA 1
ATOM 947 C C . ILE A 1 119 ? -18.993 -2.577 5.082 1.00 95.56 119 ILE A C 1
ATOM 949 O O . ILE A 1 119 ? -18.736 -2.566 3.883 1.00 95.56 119 ILE A O 1
ATOM 953 N N . GLU A 1 120 ? -19.941 -1.802 5.608 1.00 95.69 120 GLU A N 1
ATOM 954 C CA . GLU A 1 120 ? -20.743 -0.880 4.797 1.00 95.69 120 GLU A CA 1
ATOM 955 C C . GLU A 1 120 ? -20.010 0.434 4.495 1.00 95.69 120 GLU A C 1
ATOM 957 O O . GLU A 1 120 ? -20.270 1.071 3.474 1.00 95.69 120 GLU A O 1
ATOM 962 N N . TYR A 1 121 ? -19.103 0.853 5.379 1.00 95.38 121 TYR A N 1
ATOM 963 C CA . TYR A 1 121 ? -18.457 2.161 5.316 1.00 95.38 121 TYR A CA 1
ATOM 964 C C . TYR A 1 121 ? -17.170 2.176 4.482 1.00 95.38 121 TYR A C 1
ATOM 966 O O . TYR A 1 121 ? -16.959 3.100 3.695 1.00 95.38 121 TYR A O 1
ATOM 974 N N . SER A 1 122 ? -16.267 1.211 4.685 1.00 93.19 122 SER A N 1
ATOM 975 C CA . SER A 1 122 ? -14.938 1.230 4.069 1.00 93.19 122 SER A CA 1
ATOM 976 C C . SER A 1 122 ? -14.231 -0.123 4.171 1.00 93.19 122 SER A C 1
ATOM 978 O O . SER A 1 122 ? -13.963 -0.609 5.271 1.00 93.19 122 SER A O 1
ATOM 980 N N . ASP A 1 123 ? -13.808 -0.661 3.024 1.00 91.12 123 ASP A N 1
ATOM 981 C CA . ASP A 1 123 ? -12.964 -1.862 2.964 1.00 91.12 123 ASP A CA 1
ATOM 982 C C . ASP A 1 123 ? -11.662 -1.694 3.764 1.00 91.12 123 ASP A C 1
ATOM 984 O O . ASP A 1 123 ? -11.227 -2.631 4.426 1.00 91.12 123 ASP A O 1
ATOM 988 N N . ASP A 1 124 ? -11.074 -0.490 3.781 1.00 93.69 124 ASP A N 1
ATOM 989 C CA . ASP A 1 124 ? -9.878 -0.195 4.580 1.00 93.69 124 ASP A CA 1
ATOM 990 C C . ASP A 1 124 ? -10.174 -0.294 6.083 1.00 93.69 124 ASP A C 1
ATOM 992 O O . ASP A 1 124 ? -9.359 -0.808 6.850 1.00 93.69 124 ASP A O 1
ATOM 996 N N . TRP A 1 125 ? -11.344 0.175 6.533 1.00 95.62 125 TRP A N 1
ATOM 997 C CA . TRP A 1 125 ? -11.747 0.023 7.934 1.00 95.62 125 TRP A CA 1
ATOM 998 C C . TRP A 1 125 ? -11.945 -1.441 8.286 1.00 95.62 125 TRP A C 1
ATOM 1000 O O . TRP A 1 125 ? -11.476 -1.887 9.334 1.00 95.62 125 TRP A O 1
ATOM 1010 N N . PHE A 1 126 ? -12.621 -2.186 7.413 1.00 94.88 126 PHE A N 1
ATOM 1011 C CA . PHE A 1 126 ? -12.841 -3.607 7.615 1.00 94.88 126 PHE A CA 1
ATOM 1012 C C . PHE A 1 126 ? -11.515 -4.377 7.668 1.00 94.88 126 PHE A C 1
ATOM 1014 O O . PHE A 1 126 ? -11.308 -5.153 8.602 1.00 94.88 126 PHE A O 1
ATOM 1021 N N . ASP A 1 127 ? -10.586 -4.101 6.749 1.00 93.00 127 ASP A N 1
ATOM 1022 C CA . ASP A 1 127 ? -9.243 -4.686 6.746 1.00 93.00 127 ASP A CA 1
ATOM 1023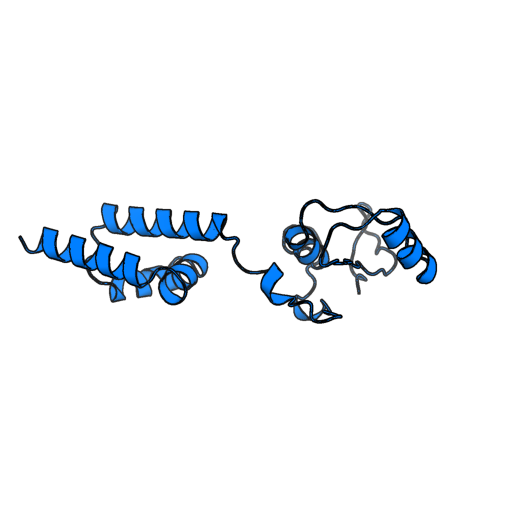 C C . ASP A 1 127 ? -8.490 -4.378 8.044 1.00 93.00 127 ASP A C 1
ATOM 1025 O O . ASP A 1 127 ? -7.979 -5.290 8.702 1.00 93.00 127 ASP A O 1
ATOM 1029 N N . VAL A 1 128 ? -8.485 -3.113 8.484 1.00 94.50 128 VAL A N 1
ATOM 1030 C CA . VAL A 1 128 ? -7.850 -2.753 9.754 1.00 94.50 128 VAL A CA 1
ATOM 1031 C C . VAL A 1 128 ? -8.497 -3.481 10.923 1.00 94.50 128 VAL A C 1
ATOM 1033 O O . VAL A 1 128 ? -7.762 -4.023 11.734 1.00 94.50 128 VAL A O 1
ATOM 1036 N N . LEU A 1 129 ? -9.821 -3.564 11.026 1.00 93.25 129 LEU A N 1
ATOM 1037 C CA . LEU A 1 129 ? -10.476 -4.274 12.133 1.00 93.25 129 LEU A CA 1
ATOM 1038 C C . LEU A 1 129 ? -10.167 -5.782 12.142 1.00 93.25 129 LEU A C 1
ATOM 1040 O O . LEU A 1 129 ? -9.906 -6.358 13.207 1.00 93.25 129 LEU A O 1
ATOM 1044 N N . ALA A 1 130 ? -10.227 -6.416 10.970 1.00 92.44 130 ALA A N 1
ATOM 1045 C CA . ALA A 1 130 ? -10.145 -7.864 10.817 1.00 92.44 130 ALA A CA 1
ATOM 1046 C C . ALA A 1 130 ? -8.706 -8.384 10.905 1.00 92.44 130 ALA A C 1
ATOM 1048 O O . ALA A 1 130 ? -8.458 -9.412 11.535 1.00 92.44 130 ALA A O 1
ATOM 1049 N N . ASN A 1 131 ? -7.759 -7.662 10.306 1.00 91.62 131 ASN A N 1
ATOM 1050 C CA . ASN A 1 131 ? -6.389 -8.135 10.121 1.00 91.62 131 ASN A CA 1
ATOM 1051 C C . ASN A 1 131 ? -5.374 -7.404 11.009 1.00 91.62 131 ASN A C 1
ATOM 1053 O O . ASN A 1 131 ? -4.215 -7.825 11.106 1.00 91.62 131 ASN A O 1
ATOM 1057 N N . HIS A 1 132 ? -5.769 -6.315 11.681 1.00 89.25 132 HIS A N 1
ATOM 1058 C CA . HIS A 1 132 ? -4.830 -5.448 12.387 1.00 89.25 132 HIS A CA 1
ATOM 1059 C C . HIS A 1 132 ? -5.327 -4.976 13.764 1.00 89.25 132 HIS A C 1
ATOM 1061 O O . HIS A 1 132 ? -6.418 -4.463 13.946 1.00 89.25 132 HIS A O 1
ATOM 1067 N N . ASN A 1 133 ? -4.474 -5.061 14.790 1.00 85.94 133 ASN A N 1
ATOM 1068 C CA . ASN A 1 133 ? -4.739 -4.455 16.108 1.00 85.94 133 ASN A CA 1
ATOM 1069 C C . ASN A 1 133 ? -6.087 -4.852 16.764 1.00 85.94 133 ASN A C 1
ATOM 1071 O O . ASN A 1 133 ? -6.577 -4.137 17.639 1.00 85.94 133 ASN A O 1
ATOM 1075 N N . THR A 1 134 ? -6.671 -6.001 16.408 1.00 86.62 134 THR A N 1
ATOM 1076 C CA . THR A 1 134 ? -7.992 -6.447 16.889 1.00 86.62 134 THR A CA 1
ATOM 1077 C C . THR A 1 134 ? -8.069 -6.513 18.417 1.00 86.62 134 THR A C 1
ATOM 1079 O O . THR A 1 134 ? -9.087 -6.163 19.007 1.00 86.62 134 THR A O 1
ATOM 1082 N N . LEU A 1 135 ? -6.974 -6.884 19.097 1.00 93.25 135 LEU A N 1
ATOM 1083 C CA . LEU A 1 135 ? -6.908 -6.865 20.564 1.00 93.25 135 LEU A CA 1
ATOM 1084 C C . LEU A 1 135 ? -7.067 -5.449 21.140 1.00 93.25 135 LEU A C 1
ATOM 1086 O O . LEU A 1 135 ? -7.790 -5.270 22.117 1.00 93.25 135 LEU A O 1
ATOM 1090 N N . PHE A 1 136 ? -6.406 -4.451 20.547 1.00 95.25 136 PHE A N 1
ATOM 1091 C CA . PHE A 1 136 ? -6.517 -3.055 20.977 1.00 95.25 136 PHE A CA 1
ATOM 1092 C C . PHE A 1 136 ? -7.955 -2.553 20.812 1.00 95.25 136 PHE A C 1
ATOM 1094 O O . PHE A 1 136 ? -8.524 -2.002 21.752 1.00 95.25 136 PHE A O 1
ATOM 1101 N N . LEU A 1 137 ? -8.559 -2.812 19.650 1.00 94.19 137 LEU A N 1
ATOM 1102 C CA . LEU A 1 137 ? -9.927 -2.401 19.328 1.00 94.19 137 LEU A CA 1
ATOM 1103 C C . LEU A 1 137 ? -10.961 -3.069 20.239 1.00 94.19 137 LEU A C 1
ATOM 1105 O O . LEU A 1 137 ? -11.808 -2.382 20.803 1.00 94.19 137 LEU A O 1
ATOM 1109 N N . ASN A 1 138 ? -10.842 -4.378 20.472 1.00 93.12 138 ASN A N 1
ATOM 1110 C CA . ASN A 1 138 ? -11.698 -5.083 21.426 1.00 93.12 138 ASN A CA 1
ATOM 1111 C C . ASN A 1 138 ? -11.595 -4.479 22.831 1.00 93.12 138 ASN A C 1
ATOM 1113 O O . ASN A 1 138 ? -12.613 -4.219 23.463 1.00 93.12 138 ASN A O 1
ATOM 1117 N N . LYS A 1 139 ? -10.381 -4.180 23.313 1.00 96.44 139 LYS A N 1
ATOM 1118 C CA . LYS A 1 139 ? -10.205 -3.566 24.639 1.00 96.44 139 LYS A CA 1
ATOM 1119 C C . LYS A 1 139 ? -10.729 -2.138 24.728 1.00 96.44 139 LYS A C 1
ATOM 1121 O O . LYS A 1 139 ? -11.223 -1.750 25.789 1.00 96.44 139 LYS A O 1
ATOM 1126 N N . LEU A 1 140 ? -10.651 -1.372 23.644 1.00 96.50 140 LEU A N 1
ATOM 1127 C CA . LEU A 1 140 ? -11.252 -0.045 23.559 1.00 96.50 140 LEU A CA 1
ATOM 1128 C C . LEU A 1 140 ? -12.779 -0.129 23.702 1.00 96.50 140 LEU A C 1
ATOM 1130 O O . LEU A 1 140 ? -13.349 0.563 24.544 1.00 96.50 140 LEU A O 1
ATOM 1134 N N . ILE A 1 141 ? -13.418 -1.015 22.938 1.00 95.94 141 ILE A N 1
ATOM 1135 C CA . ILE A 1 141 ? -14.876 -1.201 22.947 1.00 95.94 141 ILE A CA 1
ATOM 1136 C C . ILE A 1 141 ? -15.359 -1.763 24.290 1.00 95.94 141 ILE A C 1
ATOM 1138 O O . ILE A 1 141 ? -16.310 -1.230 24.861 1.00 95.94 141 ILE A O 1
ATOM 1142 N N . ASP A 1 142 ? -14.674 -2.773 24.842 1.00 95.06 142 ASP A N 1
ATOM 1143 C CA . ASP A 1 142 ? -14.950 -3.308 26.185 1.00 95.06 142 ASP A CA 1
ATOM 1144 C C . ASP A 1 142 ? -14.941 -2.184 27.235 1.00 95.06 142 ASP A C 1
ATOM 1146 O O . ASP A 1 142 ? -15.792 -2.135 28.126 1.00 95.06 142 ASP A O 1
ATOM 1150 N N . SER A 1 143 ? -13.981 -1.261 27.129 1.00 95.38 143 SER A N 1
ATOM 1151 C CA . SER A 1 143 ? -13.858 -0.134 28.055 1.00 95.38 143 SER A CA 1
ATOM 1152 C C . SER A 1 143 ? -15.008 0.866 27.907 1.00 95.38 143 SER A C 1
ATOM 1154 O O . SER A 1 143 ? -15.506 1.360 28.919 1.00 95.38 143 SER A O 1
ATOM 1156 N N . GLU A 1 144 ? -15.462 1.160 26.685 1.00 96.12 144 GLU A N 1
ATOM 1157 C CA . GLU A 1 144 ? -16.645 2.006 26.455 1.00 96.12 144 GLU A CA 1
ATOM 1158 C C . GLU A 1 144 ? -17.924 1.346 26.990 1.00 96.12 144 GLU A C 1
ATOM 1160 O O . GLU A 1 144 ? -18.708 1.993 27.691 1.00 96.12 144 GLU A O 1
ATOM 1165 N N . TRP A 1 145 ? -18.100 0.038 26.770 1.00 95.25 145 TRP A N 1
ATOM 1166 C CA . TRP A 1 145 ? -19.218 -0.723 27.334 1.00 95.25 145 TRP A CA 1
ATOM 1167 C C . TRP A 1 145 ? -19.243 -0.664 28.867 1.00 95.25 145 TRP A C 1
ATOM 1169 O O . TRP A 1 145 ? -20.288 -0.393 29.468 1.00 95.25 145 TRP A O 1
ATOM 1179 N N . GLN A 1 146 ? -18.088 -0.845 29.513 1.00 94.94 146 GLN A N 1
ATOM 1180 C CA . GLN A 1 146 ? -17.963 -0.753 30.971 1.00 94.94 146 GLN A CA 1
ATOM 1181 C C . GLN A 1 146 ? -18.258 0.651 31.507 1.00 94.94 146 GLN A C 1
ATOM 1183 O O . GLN A 1 146 ? -18.842 0.767 32.582 1.00 94.94 146 GLN A O 1
ATOM 1188 N N . LYS A 1 147 ? -17.860 1.715 30.796 1.00 92.62 147 LYS A N 1
ATOM 1189 C CA . LYS A 1 147 ? -18.182 3.098 31.189 1.00 92.62 147 LYS A CA 1
ATOM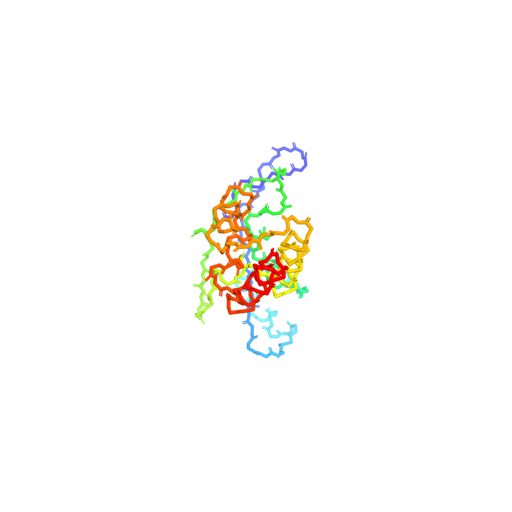 1190 C C . LYS A 1 147 ? -19.681 3.367 31.119 1.00 92.62 147 LYS A C 1
ATOM 1192 O O . LYS A 1 147 ? -20.203 4.003 32.021 1.00 92.62 147 LYS A O 1
ATOM 1197 N N . LYS A 1 148 ? -20.355 2.878 30.074 1.00 89.25 148 LYS A N 1
ATOM 1198 C CA . LYS A 1 148 ? -21.804 3.048 29.877 1.00 89.25 148 LYS A CA 1
ATOM 1199 C C . LYS A 1 148 ? -22.644 2.235 30.867 1.00 89.25 148 LYS A C 1
ATOM 1201 O O . LYS A 1 148 ? -23.774 2.606 31.157 1.00 89.25 148 LYS A O 1
ATOM 1206 N N . SER A 1 149 ? -22.105 1.116 31.347 1.00 86.19 149 SER A N 1
ATOM 1207 C CA . SER A 1 149 ? -22.786 0.208 32.282 1.00 86.19 149 SER A CA 1
ATOM 1208 C C . SER A 1 149 ? -22.650 0.622 33.756 1.00 86.19 149 SER A C 1
ATOM 1210 O O . SER A 1 149 ? -23.134 -0.098 34.629 1.00 86.19 149 SER A O 1
ATOM 1212 N N . LYS A 1 150 ? -21.965 1.736 34.038 1.00 70.56 150 LYS A N 1
ATOM 1213 C CA . LYS A 1 150 ? -21.841 2.354 35.365 1.00 70.56 150 LYS A CA 1
ATOM 1214 C C . LYS A 1 150 ? -22.730 3.584 35.454 1.00 70.56 150 LYS A C 1
ATOM 1216 O O . LYS A 1 150 ? -23.282 3.793 36.553 1.00 70.56 150 LYS A O 1
#

Foldseek 3Di:
DQFQWADPVGDTDDDDADDDDDDPDDDDLVVVVVVCVVVVHPRDDDDPDPLVSLCVRQPVVPPVTHGHDLVVDDDDPPDDSVVSVDDDPVVLVVLVVVLLVCCVVVLQQDLVVSLVVCVVPDPSNNCCCPPHPVVVVNVSSPVSNVVVVD

Sequence (150 aa):
MHDKDITPDGEIKKSHWHILLLFDGPTTYKNVKSISDLINSPIPQAIASSRGMVRYMIHMDNPEKYQYAKADIIGHGGADVDSFFEMTTTNRIQVLKDITLFVKETHVTSFADLTYYAIEYSDDWFDVLANHNTLFLNKLIDSEWQKKSK

InterPro domains:
  IPR002631 Plasmid replication protein, origin binding domain [PF01719] (1-82)
  IPR053923 Replication protein RepB, C-terminal domain [PF21861] (89-146)

Radius of gyration: 22.16 Å; chains: 1; bounding box: 49×28×66 Å

Organism: Lacticaseibacillus paracasei (NCBI:txid1597)

pLDDT: mean 94.2, std 3.19, range [70.56, 98.06]